Protein AF-A0A433VAZ6-F1 (afdb_monomer)

Structure (mmCIF, N/CA/C/O backbone):
data_AF-A0A433VAZ6-F1
#
_entry.id   AF-A0A433VAZ6-F1
#
loop_
_atom_site.group_PDB
_atom_site.id
_atom_site.type_symbol
_atom_site.label_atom_id
_atom_site.label_alt_id
_atom_site.label_comp_id
_atom_site.label_asym_id
_atom_site.label_entity_id
_atom_site.label_seq_id
_atom_site.pdbx_PDB_ins_code
_atom_site.Cartn_x
_atom_site.Cartn_y
_atom_site.Cartn_z
_atom_site.occupancy
_atom_site.B_iso_or_equiv
_atom_site.auth_seq_id
_atom_site.auth_comp_id
_atom_site.auth_asym_id
_atom_site.auth_atom_id
_atom_site.pdbx_PDB_model_num
ATOM 1 N N . MET A 1 1 ? 106.228 1.391 -18.235 1.00 42.47 1 MET A N 1
ATOM 2 C CA . MET A 1 1 ? 105.050 1.203 -19.113 1.00 42.47 1 MET A CA 1
ATOM 3 C C . MET A 1 1 ? 103.930 0.567 -18.303 1.00 42.47 1 MET A C 1
ATOM 5 O O . MET A 1 1 ? 104.196 -0.314 -17.501 1.00 42.47 1 MET A O 1
ATOM 9 N N . LYS A 1 2 ? 102.714 1.105 -18.438 1.00 40.31 2 LYS A N 1
ATOM 10 C CA . LYS A 1 2 ? 101.503 0.774 -17.668 1.00 40.31 2 LYS A CA 1
ATOM 11 C C . LYS A 1 2 ? 100.957 -0.609 -18.073 1.00 40.31 2 LYS A C 1
ATOM 13 O O . LYS A 1 2 ? 100.867 -0.855 -19.271 1.00 40.31 2 LYS A O 1
ATOM 18 N N . LYS A 1 3 ? 100.437 -1.406 -17.131 1.00 40.06 3 LYS A N 1
ATOM 19 C CA . LYS A 1 3 ? 98.977 -1.513 -16.905 1.00 40.06 3 LYS A CA 1
ATOM 20 C C . LYS A 1 3 ? 98.613 -2.460 -15.753 1.00 40.06 3 LYS A C 1
ATOM 22 O O . LYS A 1 3 ? 99.062 -3.596 -15.677 1.00 40.06 3 LYS A O 1
ATOM 27 N N . LEU A 1 4 ? 97.773 -1.902 -14.886 1.00 38.72 4 LEU A N 1
ATOM 28 C CA . LEU A 1 4 ? 97.090 -2.489 -13.744 1.00 38.72 4 LEU A CA 1
ATOM 29 C C . LEU A 1 4 ? 96.007 -3.501 -14.165 1.00 38.72 4 LEU A C 1
ATOM 31 O O . LEU A 1 4 ? 95.264 -3.275 -15.116 1.00 38.72 4 LEU A O 1
ATOM 35 N N . THR A 1 5 ? 95.966 -4.583 -13.388 1.00 48.66 5 THR A N 1
ATOM 36 C CA . THR A 1 5 ? 94.832 -5.330 -12.810 1.00 48.66 5 THR A CA 1
ATOM 37 C C . THR A 1 5 ? 93.455 -5.380 -13.491 1.00 48.66 5 THR A C 1
ATOM 39 O O . THR A 1 5 ? 92.752 -4.382 -13.589 1.00 48.66 5 THR A O 1
ATOM 42 N N . HIS A 1 6 ? 93.052 -6.637 -13.718 1.00 42.81 6 HIS A N 1
ATOM 43 C CA . HIS A 1 6 ? 91.795 -7.304 -13.342 1.00 42.81 6 HIS A CA 1
ATOM 44 C C . HIS A 1 6 ? 90.451 -6.825 -13.912 1.00 42.81 6 HIS A C 1
ATOM 46 O O . HIS A 1 6 ? 90.074 -5.661 -13.938 1.00 42.81 6 HIS A O 1
ATOM 52 N N . ASN A 1 7 ? 89.724 -7.841 -14.367 1.00 37.34 7 ASN A N 1
ATOM 53 C CA . ASN A 1 7 ? 88.545 -7.808 -15.204 1.00 37.34 7 ASN A CA 1
ATOM 54 C C . ASN A 1 7 ? 87.268 -7.909 -14.348 1.00 37.34 7 ASN A C 1
ATOM 56 O O . ASN A 1 7 ? 87.215 -8.707 -13.417 1.00 37.34 7 ASN A O 1
ATOM 60 N N . LYS A 1 8 ? 86.236 -7.187 -14.799 1.00 45.38 8 LYS A N 1
ATOM 61 C CA . LYS A 1 8 ? 84.786 -7.371 -14.580 1.00 45.38 8 LYS A CA 1
ATOM 62 C C . LYS A 1 8 ? 84.165 -7.052 -13.206 1.00 45.38 8 LYS A C 1
ATOM 64 O O . LYS A 1 8 ? 84.030 -7.897 -12.335 1.00 45.38 8 LYS A O 1
ATOM 69 N N . HIS A 1 9 ? 83.610 -5.836 -13.136 1.00 36.75 9 HIS A N 1
ATOM 70 C CA . HIS A 1 9 ? 82.158 -5.572 -13.112 1.00 36.75 9 HIS A CA 1
ATOM 71 C C . HIS A 1 9 ? 81.256 -6.619 -12.424 1.00 36.75 9 HIS A C 1
ATOM 73 O O . HIS A 1 9 ? 80.883 -7.611 -13.044 1.00 36.75 9 HIS A O 1
ATOM 79 N N . ARG A 1 10 ? 80.729 -6.296 -11.239 1.00 39.00 10 ARG A N 1
ATOM 80 C CA . ARG A 1 10 ? 79.403 -5.664 -11.044 1.00 39.00 10 ARG A CA 1
ATOM 81 C C . ARG A 1 10 ? 79.092 -5.635 -9.549 1.00 39.00 10 ARG A C 1
ATOM 83 O O . ARG A 1 10 ? 79.088 -6.659 -8.877 1.00 39.00 10 ARG A O 1
ATOM 90 N N . GLU A 1 11 ? 78.885 -4.420 -9.067 1.00 38.28 11 GLU A N 1
ATOM 91 C CA . GLU A 1 11 ? 78.626 -4.074 -7.678 1.00 38.28 11 GLU A CA 1
ATOM 92 C C . GLU A 1 11 ? 77.226 -4.504 -7.235 1.00 38.28 11 GLU A C 1
ATOM 94 O O . GLU A 1 11 ? 76.322 -4.717 -8.047 1.00 38.28 11 GLU A O 1
ATOM 99 N N . GLY A 1 12 ? 77.104 -4.664 -5.919 1.00 37.12 12 GLY A N 1
ATOM 100 C CA . GLY A 1 12 ? 75.970 -5.239 -5.218 1.00 37.12 12 GLY A CA 1
ATOM 101 C C . GLY A 1 12 ? 74.636 -4.576 -5.539 1.00 37.12 12 GLY A C 1
ATOM 102 O O . GLY A 1 12 ? 74.484 -3.357 -5.514 1.00 37.12 12 GLY A O 1
ATOM 103 N N . ALA A 1 13 ? 73.640 -5.425 -5.768 1.00 41.03 13 ALA A N 1
ATOM 104 C CA . ALA A 1 13 ? 72.244 -5.041 -5.701 1.00 41.03 13 ALA A CA 1
ATOM 105 C C . ALA A 1 13 ? 71.916 -4.563 -4.271 1.00 41.03 13 ALA A C 1
ATOM 107 O O . ALA A 1 13 ? 72.177 -5.302 -3.317 1.00 41.03 13 ALA A O 1
ATOM 108 N N . PRO A 1 14 ? 71.313 -3.378 -4.077 1.00 39.69 14 PRO A N 1
ATOM 109 C CA . PRO A 1 14 ? 70.748 -3.031 -2.788 1.00 39.69 14 PRO A CA 1
ATOM 110 C C . PRO A 1 14 ? 69.461 -3.842 -2.617 1.00 39.69 14 PRO A C 1
ATOM 112 O O . PRO A 1 14 ? 68.425 -3.524 -3.198 1.00 39.69 14 PRO A O 1
ATOM 115 N N . THR A 1 15 ? 69.509 -4.907 -1.816 1.00 41.16 15 THR A N 1
ATOM 116 C CA . THR A 1 15 ? 68.298 -5.557 -1.306 1.00 41.16 15 THR A CA 1
ATOM 117 C C . THR A 1 15 ? 67.648 -4.616 -0.297 1.00 41.16 15 THR A C 1
ATOM 119 O O . THR A 1 15 ? 67.862 -4.715 0.912 1.00 41.16 15 THR A O 1
ATOM 122 N N . THR A 1 16 ? 66.870 -3.656 -0.788 1.00 38.69 16 THR A N 1
ATOM 123 C CA . THR A 1 16 ? 65.942 -2.904 0.047 1.00 38.69 16 THR A CA 1
ATOM 124 C C . THR A 1 16 ? 64.847 -3.868 0.492 1.00 38.69 16 THR A C 1
ATOM 126 O O . THR A 1 16 ? 63.952 -4.245 -0.262 1.00 38.69 16 THR A O 1
ATOM 129 N N . ASN A 1 17 ? 64.938 -4.303 1.749 1.00 36.12 17 ASN A N 1
ATOM 130 C CA . ASN A 1 17 ? 63.843 -4.945 2.464 1.00 36.12 17 ASN A CA 1
ATOM 131 C C . ASN A 1 17 ? 62.697 -3.929 2.592 1.00 36.12 17 ASN A C 1
ATOM 133 O O . ASN A 1 17 ? 62.561 -3.228 3.595 1.00 36.12 17 ASN A O 1
ATOM 137 N N . LEU A 1 18 ? 61.871 -3.819 1.550 1.00 36.22 18 LEU A N 1
ATOM 138 C CA . LEU A 1 18 ? 60.605 -3.112 1.616 1.00 36.22 18 LEU A CA 1
ATOM 139 C C . LEU A 1 1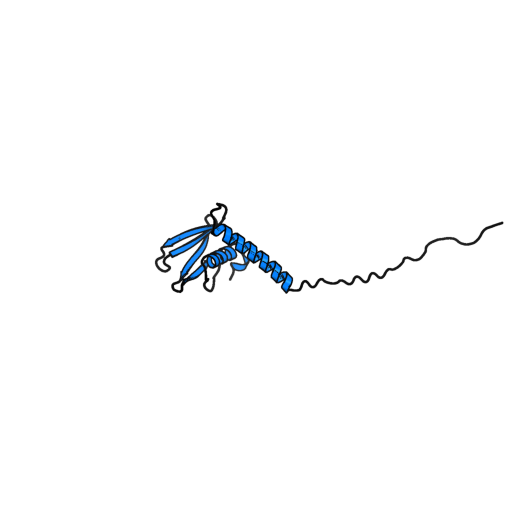8 ? 59.664 -3.987 2.444 1.00 36.22 18 LEU A C 1
ATOM 141 O O . LEU A 1 18 ? 58.963 -4.858 1.927 1.00 36.22 18 LEU A O 1
ATOM 145 N N . LYS A 1 19 ? 59.675 -3.774 3.761 1.00 39.75 19 LYS A N 1
ATOM 146 C CA . LYS A 1 19 ? 58.667 -4.299 4.678 1.00 39.75 19 LYS A CA 1
ATOM 147 C C . LYS A 1 19 ? 57.326 -3.706 4.234 1.00 39.75 19 LYS A C 1
ATOM 149 O O . LYS A 1 19 ? 56.934 -2.634 4.691 1.00 39.75 19 LYS A O 1
ATOM 154 N N . ARG A 1 20 ? 56.636 -4.365 3.292 1.00 39.16 20 ARG A N 1
ATOM 155 C CA . ARG A 1 20 ? 55.235 -4.087 2.964 1.00 39.16 20 ARG A CA 1
ATOM 156 C C . ARG A 1 20 ? 54.428 -4.439 4.205 1.00 39.16 20 ARG A C 1
ATOM 158 O O . ARG A 1 20 ? 53.943 -5.554 4.370 1.00 39.16 20 ARG A O 1
ATOM 165 N N . SER A 1 21 ? 54.330 -3.468 5.108 1.00 34.75 21 SER A N 1
ATOM 166 C CA . SER A 1 21 ? 53.260 -3.405 6.084 1.00 34.75 21 SER A CA 1
ATOM 167 C C . SER A 1 21 ? 51.974 -3.346 5.278 1.00 34.75 21 SER A C 1
ATOM 169 O O . SER A 1 21 ? 51.583 -2.296 4.766 1.00 34.75 21 SER A O 1
ATOM 171 N N . SER A 1 22 ? 51.355 -4.509 5.095 1.00 39.97 22 SER A N 1
ATOM 172 C CA . SER A 1 22 ? 49.977 -4.606 4.650 1.00 39.97 22 SER A CA 1
ATOM 173 C C . SER A 1 22 ? 49.133 -4.043 5.783 1.00 39.97 22 SER A C 1
ATOM 175 O O . SER A 1 22 ? 48.609 -4.775 6.620 1.00 39.97 22 SER A O 1
ATOM 177 N N . LYS A 1 23 ? 49.054 -2.711 5.857 1.00 35.91 23 LYS A N 1
ATOM 178 C CA . LYS A 1 23 ? 48.067 -2.018 6.671 1.00 35.91 23 LYS A CA 1
ATOM 179 C C . LYS A 1 23 ? 46.743 -2.272 5.965 1.00 35.91 23 LYS A C 1
ATOM 181 O O . LYS A 1 23 ? 46.299 -1.474 5.144 1.00 35.91 23 LYS A O 1
ATOM 186 N N . SER A 1 24 ? 46.177 -3.450 6.229 1.00 40.62 24 SER A N 1
ATOM 187 C CA . SER A 1 24 ? 44.777 -3.735 5.972 1.00 40.62 24 SER A CA 1
ATOM 188 C C . SER A 1 24 ? 44.026 -2.556 6.566 1.00 40.62 24 SER A C 1
ATOM 190 O O . SER A 1 24 ? 44.073 -2.325 7.781 1.00 40.62 24 SER A O 1
ATOM 192 N N . LYS A 1 25 ? 43.464 -1.713 5.698 1.00 46.69 25 LYS A N 1
ATOM 193 C CA . LYS A 1 25 ? 42.558 -0.667 6.137 1.00 46.69 25 LYS A CA 1
ATOM 194 C C . LYS A 1 25 ? 41.357 -1.433 6.665 1.00 46.69 25 LYS A C 1
ATOM 196 O O . LYS A 1 25 ? 40.486 -1.826 5.900 1.00 46.69 25 LYS A O 1
ATOM 201 N N . ASN A 1 26 ? 41.376 -1.699 7.968 1.00 45.00 26 ASN A N 1
ATOM 202 C CA . ASN A 1 26 ? 40.203 -2.040 8.750 1.00 45.00 26 ASN A CA 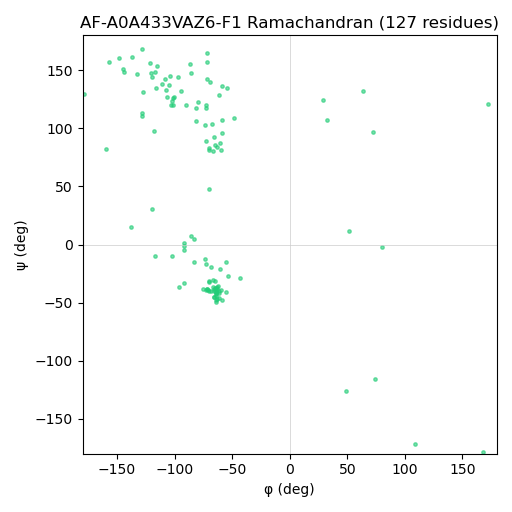1
ATOM 203 C C . ASN A 1 26 ? 39.259 -0.845 8.614 1.00 45.00 26 ASN A C 1
ATOM 205 O O . ASN A 1 26 ? 39.251 0.053 9.455 1.00 45.00 26 ASN A O 1
ATOM 209 N N . ILE A 1 27 ? 38.526 -0.801 7.501 1.00 46.38 27 ILE A N 1
ATOM 210 C CA . ILE A 1 27 ? 37.300 -0.031 7.397 1.00 46.38 27 ILE A CA 1
ATOM 211 C C . ILE A 1 27 ? 36.441 -0.631 8.498 1.00 46.38 27 ILE A C 1
ATOM 213 O O . ILE A 1 27 ? 36.087 -1.813 8.463 1.00 46.38 27 ILE A O 1
ATOM 217 N N . LYS A 1 28 ? 36.263 0.132 9.577 1.00 45.28 28 LYS A N 1
ATOM 218 C CA . LYS A 1 28 ? 35.525 -0.342 10.740 1.00 45.28 28 LYS A CA 1
ATOM 219 C C . LYS A 1 28 ? 34.130 -0.681 10.225 1.00 45.28 28 LYS A C 1
ATOM 221 O O . LYS A 1 28 ? 33.567 0.109 9.479 1.00 45.28 28 LYS A O 1
ATOM 226 N N . LYS A 1 29 ? 33.552 -1.820 10.628 1.00 45.44 29 LYS A N 1
ATOM 227 C CA . LYS A 1 29 ? 32.185 -2.240 10.238 1.00 45.44 29 LYS A CA 1
ATOM 228 C C . LYS A 1 29 ? 31.146 -1.103 10.300 1.00 45.44 29 LYS A C 1
ATOM 230 O O . LYS A 1 29 ? 30.194 -1.117 9.533 1.00 45.44 29 LYS A O 1
ATOM 235 N N . LYS A 1 30 ? 31.349 -0.119 11.185 1.00 38.06 30 LYS A N 1
ATOM 236 C CA . LYS A 1 30 ? 30.536 1.098 11.304 1.00 38.06 30 LYS A CA 1
ATOM 237 C C . LYS A 1 30 ? 30.569 1.994 10.059 1.00 38.06 30 LYS A C 1
ATOM 239 O O . LYS A 1 30 ? 29.527 2.500 9.686 1.00 38.06 30 LYS A O 1
ATOM 244 N N . ASP A 1 31 ? 31.707 2.146 9.389 1.00 41.22 31 ASP A N 1
ATOM 245 C CA . ASP A 1 31 ? 31.842 3.043 8.234 1.00 41.22 31 ASP A CA 1
ATOM 246 C C . ASP A 1 31 ? 31.180 2.435 6.988 1.00 41.22 31 ASP A C 1
ATOM 248 O O . ASP A 1 31 ? 30.486 3.125 6.249 1.00 41.22 31 ASP A O 1
ATOM 252 N N . THR A 1 32 ? 31.296 1.115 6.797 1.00 45.00 32 THR A N 1
ATOM 253 C CA . THR A 1 32 ? 30.539 0.385 5.763 1.00 45.00 32 THR A CA 1
ATOM 254 C C . THR A 1 32 ? 29.033 0.437 6.029 1.00 45.00 32 THR A C 1
ATOM 256 O O . THR A 1 32 ? 28.253 0.612 5.098 1.00 45.00 32 THR A O 1
ATOM 259 N N . TYR A 1 33 ? 28.627 0.323 7.297 1.00 40.56 33 TYR A N 1
ATOM 260 C CA . TYR A 1 33 ? 27.228 0.419 7.714 1.00 40.56 33 TYR A CA 1
ATOM 261 C C . TYR A 1 33 ? 26.643 1.812 7.445 1.00 40.56 33 TYR A C 1
ATOM 263 O O . TYR A 1 33 ? 25.537 1.918 6.932 1.00 40.56 33 TYR A O 1
ATOM 271 N N . ILE A 1 34 ? 27.406 2.877 7.708 1.00 45.56 34 ILE A N 1
ATOM 272 C CA . ILE A 1 34 ? 26.971 4.262 7.472 1.00 45.56 34 ILE A CA 1
ATOM 273 C C . ILE A 1 34 ? 26.833 4.559 5.971 1.00 45.56 34 ILE A C 1
ATOM 275 O O . ILE A 1 34 ? 25.861 5.191 5.571 1.00 45.56 34 ILE A O 1
ATOM 279 N N . MET A 1 35 ? 27.753 4.067 5.131 1.00 41.88 35 MET A N 1
ATOM 280 C CA . MET A 1 35 ? 27.664 4.248 3.673 1.00 41.88 35 MET A CA 1
ATOM 281 C C . MET A 1 35 ? 26.524 3.434 3.041 1.00 41.88 35 MET A C 1
ATOM 283 O O . MET A 1 35 ? 25.948 3.861 2.049 1.00 41.88 35 MET A O 1
ATOM 287 N N . ALA A 1 36 ? 26.184 2.267 3.597 1.00 47.56 36 ALA A N 1
ATOM 288 C CA . ALA A 1 36 ? 25.021 1.494 3.159 1.00 47.56 36 ALA A CA 1
ATOM 289 C C . ALA A 1 36 ? 23.704 2.152 3.601 1.00 47.56 36 ALA A C 1
ATOM 291 O O . ALA A 1 36 ? 22.753 2.197 2.825 1.00 47.56 36 ALA A O 1
ATOM 292 N N . GLN A 1 37 ? 23.669 2.708 4.817 1.00 41.03 37 GLN A N 1
ATOM 293 C CA . GLN A 1 37 ? 22.507 3.419 5.342 1.00 41.03 37 GLN A CA 1
ATOM 294 C C . GLN A 1 37 ? 22.209 4.686 4.530 1.00 41.03 37 GLN A C 1
ATOM 296 O O . GLN A 1 37 ? 21.073 4.880 4.126 1.00 41.03 37 GLN A O 1
ATOM 301 N N . SER A 1 38 ? 23.223 5.487 4.186 1.00 51.12 38 SER A N 1
ATOM 302 C CA . SER A 1 38 ? 23.021 6.712 3.399 1.00 51.12 38 SER A CA 1
ATOM 303 C C . SER A 1 38 ? 22.552 6.455 1.963 1.00 51.12 38 SER A C 1
ATOM 305 O O . SER A 1 38 ? 21.821 7.267 1.403 1.00 51.12 38 SER A O 1
ATOM 307 N N . VAL A 1 39 ? 22.935 5.323 1.361 1.00 51.25 39 VAL A N 1
ATOM 308 C CA . VAL A 1 39 ? 22.436 4.908 0.039 1.00 51.25 39 VAL A CA 1
ATOM 309 C C . VAL A 1 39 ? 20.973 4.473 0.118 1.00 51.25 39 VAL A C 1
ATOM 311 O O . VAL A 1 39 ? 20.196 4.808 -0.773 1.00 51.25 39 VAL A O 1
ATOM 314 N N . ILE A 1 40 ? 20.587 3.765 1.184 1.00 51.09 40 ILE A N 1
ATOM 315 C CA . ILE A 1 40 ? 19.192 3.380 1.432 1.00 51.09 40 ILE A CA 1
ATOM 316 C C . ILE A 1 40 ? 18.341 4.626 1.688 1.00 51.09 40 ILE A C 1
ATOM 318 O O . ILE A 1 40 ? 17.289 4.760 1.075 1.00 51.09 40 ILE A O 1
ATOM 322 N N . ASP A 1 41 ? 18.823 5.562 2.505 1.00 49.97 41 ASP A N 1
ATOM 323 C CA . ASP A 1 41 ? 18.122 6.809 2.827 1.00 49.97 41 ASP A CA 1
ATOM 324 C C . ASP A 1 41 ? 17.965 7.707 1.579 1.00 49.97 41 ASP A C 1
ATOM 326 O O . ASP A 1 41 ? 16.904 8.275 1.353 1.00 49.97 41 ASP A O 1
ATOM 330 N N . ALA A 1 42 ? 18.962 7.763 0.687 1.00 52.84 42 ALA A N 1
ATOM 331 C CA . ALA A 1 42 ? 18.860 8.519 -0.566 1.00 52.84 42 ALA A CA 1
ATOM 332 C C . ALA A 1 42 ? 17.921 7.864 -1.601 1.00 52.84 42 ALA A C 1
ATOM 334 O O . ALA A 1 42 ? 17.181 8.560 -2.305 1.00 52.84 42 ALA A O 1
ATOM 335 N N . GLN A 1 43 ? 17.924 6.528 -1.706 1.00 53.22 43 GLN A N 1
ATOM 336 C CA . GLN A 1 43 ? 16.943 5.802 -2.527 1.00 53.22 43 GLN A CA 1
ATOM 337 C C . GLN A 1 43 ? 15.525 5.987 -1.973 1.00 53.22 43 GLN A C 1
ATOM 339 O O . GLN A 1 43 ? 14.578 6.164 -2.737 1.00 53.22 43 GLN A O 1
ATOM 344 N N . PHE A 1 44 ? 15.397 6.012 -0.648 1.00 58.50 44 PHE A N 1
ATOM 345 C CA . PHE A 1 44 ? 14.161 6.273 0.076 1.00 58.50 44 PHE A CA 1
ATOM 346 C C . PHE A 1 44 ? 13.638 7.692 -0.184 1.00 58.50 44 PHE A C 1
ATOM 348 O O . PHE A 1 44 ? 12.490 7.844 -0.595 1.00 58.50 44 PHE A O 1
ATOM 355 N N . ASP A 1 45 ? 14.480 8.718 -0.062 1.00 52.94 45 ASP A N 1
ATOM 356 C CA . ASP A 1 45 ? 14.107 10.110 -0.343 1.00 52.94 45 ASP A CA 1
ATOM 357 C C . ASP A 1 45 ? 13.711 10.313 -1.812 1.00 52.94 45 ASP A C 1
ATOM 359 O O . ASP A 1 45 ? 12.773 11.053 -2.113 1.00 52.94 45 ASP A O 1
ATOM 363 N N . THR A 1 46 ? 14.367 9.606 -2.736 1.00 55.62 46 THR A N 1
ATOM 364 C CA . THR A 1 46 ? 14.016 9.634 -4.164 1.00 55.62 46 THR A CA 1
ATOM 365 C C . THR A 1 46 ? 12.636 9.016 -4.411 1.00 55.62 46 THR A C 1
ATOM 367 O O . THR A 1 46 ? 11.811 9.617 -5.098 1.00 55.62 46 THR A O 1
ATOM 370 N N . LEU A 1 47 ? 12.344 7.861 -3.801 1.00 54.81 47 LEU A N 1
ATOM 371 C CA . LEU A 1 47 ? 11.033 7.205 -3.890 1.00 54.81 47 LEU A CA 1
ATOM 372 C C . LEU A 1 47 ? 9.908 8.081 -3.312 1.00 54.81 47 LEU A C 1
ATOM 374 O O . LEU A 1 47 ? 8.832 8.169 -3.902 1.00 54.81 47 LEU A O 1
ATOM 378 N N . ILE A 1 48 ? 10.162 8.777 -2.198 1.00 56.91 48 ILE A N 1
ATOM 379 C CA . ILE A 1 48 ? 9.206 9.714 -1.586 1.00 56.91 48 ILE A CA 1
ATOM 380 C C . ILE A 1 48 ? 9.010 10.978 -2.432 1.00 56.91 48 ILE A C 1
ATOM 382 O O . ILE A 1 48 ? 7.883 11.450 -2.585 1.00 56.91 48 ILE A O 1
ATOM 386 N N . THR A 1 49 ? 10.079 11.515 -3.019 1.00 52.75 49 THR A N 1
ATOM 387 C CA . THR A 1 49 ? 10.010 12.725 -3.852 1.00 52.75 49 THR A CA 1
ATOM 388 C C . THR A 1 49 ? 9.195 12.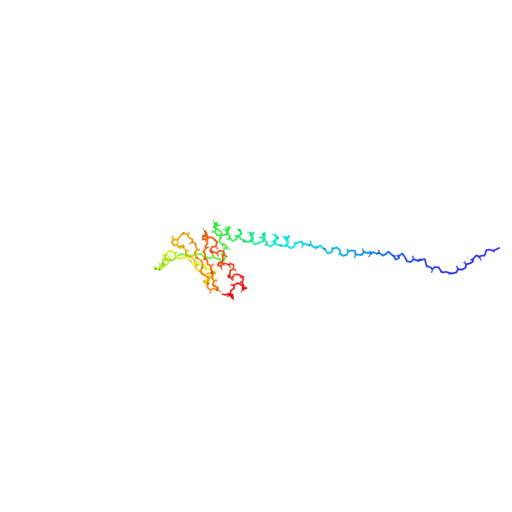487 -5.126 1.00 52.75 49 THR A C 1
ATOM 390 O O . THR A 1 49 ? 8.401 13.343 -5.511 1.00 52.75 49 THR A O 1
ATOM 393 N N . CYS A 1 50 ? 9.315 11.309 -5.749 1.00 49.88 50 CYS A N 1
ATOM 394 C CA . CYS A 1 50 ? 8.478 10.927 -6.890 1.00 49.88 50 CYS A CA 1
ATOM 395 C C . CYS A 1 50 ? 6.988 10.787 -6.518 1.00 49.88 50 CYS A C 1
ATOM 397 O O . CYS A 1 50 ? 6.130 11.086 -7.345 1.00 49.88 50 CYS A O 1
ATOM 399 N N . TYR A 1 51 ? 6.678 10.383 -5.280 1.00 55.25 51 TYR A N 1
ATOM 400 C CA . TYR A 1 51 ? 5.306 10.241 -4.777 1.00 55.25 51 TYR A CA 1
ATOM 401 C C . TYR A 1 51 ? 4.610 11.593 -4.528 1.00 55.25 51 TYR A C 1
ATOM 403 O O . TYR A 1 51 ? 3.426 11.738 -4.820 1.00 55.25 51 TYR A O 1
ATOM 411 N N . GLN A 1 52 ? 5.326 12.603 -4.019 1.00 52.47 52 GLN A N 1
ATOM 412 C CA . GLN A 1 52 ? 4.722 13.865 -3.553 1.00 52.47 52 GLN A CA 1
ATOM 413 C C . GLN A 1 52 ? 4.642 14.984 -4.611 1.00 52.47 52 GLN A C 1
ATOM 415 O O . GLN A 1 52 ? 4.167 16.076 -4.300 1.00 52.47 52 GLN A O 1
ATOM 420 N N . GLY A 1 53 ? 5.079 14.755 -5.856 1.00 44.97 53 GLY A N 1
ATOM 421 C CA . GLY A 1 53 ? 5.175 15.836 -6.841 1.00 44.97 53 GLY A CA 1
ATOM 422 C C . GLY A 1 53 ? 5.204 15.402 -8.303 1.00 44.97 53 GLY A C 1
ATOM 423 O O . GLY A 1 53 ? 6.267 15.379 -8.910 1.00 44.97 53 GLY A O 1
ATOM 424 N N . GLY A 1 54 ? 4.022 15.141 -8.874 1.00 44.22 54 GLY A N 1
ATOM 425 C CA . GLY A 1 54 ? 3.597 15.568 -10.222 1.00 44.22 54 GLY A CA 1
ATOM 426 C C . GLY A 1 54 ? 4.469 15.292 -11.456 1.00 44.22 54 GLY A C 1
ATOM 427 O O . GLY A 1 54 ? 4.171 15.851 -12.507 1.00 44.22 54 GLY A O 1
ATOM 428 N N . ASN A 1 55 ? 5.514 14.469 -11.383 1.00 46.16 55 ASN A N 1
ATOM 429 C CA . ASN A 1 55 ? 6.308 14.078 -12.545 1.00 46.16 55 ASN A CA 1
ATOM 430 C C . ASN A 1 55 ? 5.932 12.663 -12.989 1.00 46.16 55 ASN A C 1
ATOM 432 O O . ASN A 1 55 ? 6.066 11.693 -12.246 1.00 46.16 55 ASN A O 1
ATOM 436 N N . ALA A 1 56 ? 5.463 12.577 -14.232 1.00 45.62 56 ALA A N 1
ATOM 437 C CA . ALA A 1 56 ? 4.929 11.402 -14.913 1.00 45.62 56 ALA A CA 1
ATOM 438 C C . ALA A 1 56 ? 5.987 10.323 -15.249 1.00 45.62 56 ALA A C 1
ATOM 440 O O . ALA A 1 56 ? 6.049 9.844 -16.378 1.00 45.62 56 ALA A O 1
ATOM 441 N N . SER A 1 57 ? 6.843 9.946 -14.296 1.00 51.94 57 SER A N 1
ATOM 442 C CA . SER A 1 57 ? 7.842 8.881 -14.484 1.00 51.94 57 SER A CA 1
ATOM 443 C C . SER A 1 57 ? 7.990 7.939 -13.287 1.00 51.94 57 SER A C 1
ATOM 445 O O . SER A 1 57 ? 8.994 7.234 -13.185 1.00 51.94 57 SER A O 1
ATOM 447 N N . SER A 1 58 ? 7.040 7.948 -12.350 1.00 61.94 58 SER A N 1
ATOM 448 C CA . SER A 1 58 ? 6.945 6.866 -11.374 1.00 61.94 58 SER A CA 1
ATOM 449 C C . SER A 1 58 ? 6.412 5.634 -12.103 1.00 61.94 58 SER A C 1
ATOM 451 O O . SER A 1 58 ? 5.281 5.652 -12.574 1.00 61.94 58 SER A O 1
ATOM 453 N N . ASP A 1 59 ? 7.203 4.560 -12.165 1.00 83.31 59 ASP A N 1
ATOM 454 C CA . ASP A 1 59 ? 6.749 3.224 -12.599 1.00 83.31 59 ASP A CA 1
ATOM 455 C C . ASP A 1 59 ? 5.546 2.717 -11.773 1.00 83.31 59 ASP A C 1
ATOM 457 O O . ASP A 1 59 ? 4.905 1.733 -12.148 1.00 83.31 59 ASP A O 1
ATOM 461 N N . TYR A 1 60 ? 5.278 3.363 -10.634 1.00 85.88 60 TYR A N 1
ATOM 462 C CA . TYR A 1 60 ? 4.250 3.003 -9.678 1.00 85.88 60 TYR A CA 1
ATOM 463 C C . TYR A 1 60 ? 3.041 3.924 -9.751 1.00 85.88 60 TYR A C 1
ATOM 465 O O . TYR A 1 60 ? 3.180 5.150 -9.773 1.00 85.88 60 TYR A O 1
ATOM 473 N N . GLU A 1 61 ? 1.866 3.314 -9.675 1.00 90.62 61 GLU A N 1
ATOM 474 C CA . GLU A 1 61 ? 0.571 3.983 -9.633 1.00 90.62 61 GLU A CA 1
ATOM 475 C C . GLU A 1 61 ? -0.155 3.6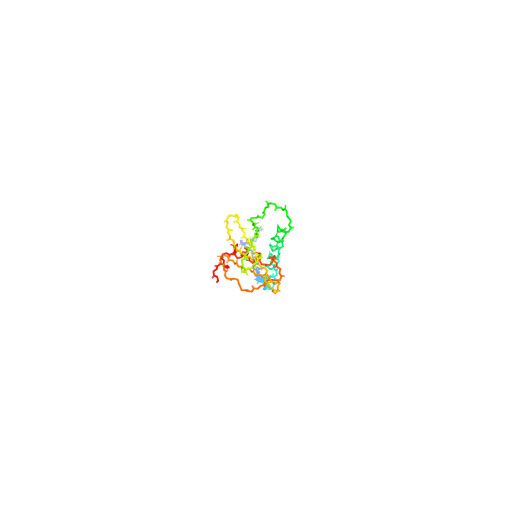07 -8.340 1.00 90.62 61 GLU A C 1
ATOM 477 O O . GLU A 1 61 ? 0.004 2.498 -7.820 1.00 90.62 61 GLU A O 1
ATOM 482 N N . ILE A 1 62 ? -0.952 4.533 -7.807 1.00 92.44 62 ILE A N 1
ATOM 483 C CA . ILE A 1 62 ? -1.779 4.295 -6.624 1.00 92.44 62 ILE A CA 1
ATOM 484 C C . ILE A 1 62 ? -3.207 4.690 -6.944 1.00 92.44 62 ILE A C 1
ATOM 486 O O . ILE A 1 62 ? -3.464 5.789 -7.434 1.00 92.44 62 ILE A O 1
ATOM 490 N N . ASP A 1 63 ? -4.135 3.803 -6.619 1.00 93.69 63 ASP A N 1
ATOM 491 C CA . ASP A 1 63 ? -5.558 4.104 -6.639 1.00 93.69 63 ASP A CA 1
ATOM 492 C C . ASP A 1 63 ? -6.209 3.722 -5.303 1.00 93.69 63 ASP A C 1
ATOM 494 O O . ASP A 1 63 ? -5.595 3.069 -4.455 1.00 93.69 63 ASP A O 1
ATOM 498 N N . GLY A 1 64 ? -7.447 4.175 -5.109 1.00 94.50 64 GLY A N 1
ATOM 499 C CA . GLY A 1 64 ? -8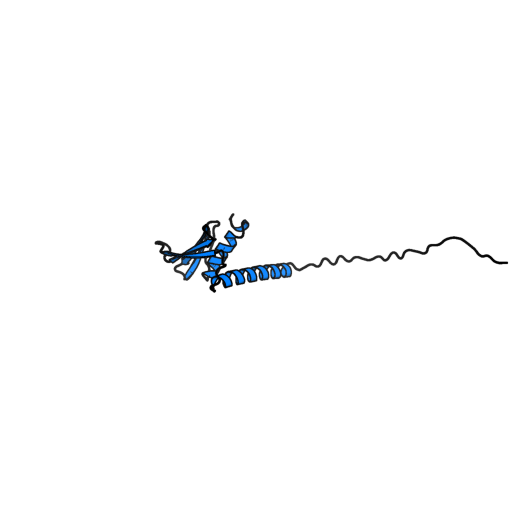.258 3.864 -3.938 1.00 94.50 64 GLY A CA 1
ATOM 500 C C . GLY A 1 64 ? -9.551 3.151 -4.324 1.00 94.50 64 GLY A C 1
ATOM 501 O O . GLY A 1 64 ? -10.175 3.470 -5.337 1.00 94.50 64 GLY A O 1
ATOM 502 N N . VAL A 1 65 ? -9.980 2.214 -3.484 1.00 95.31 65 VAL A N 1
ATOM 503 C CA . VAL A 1 65 ? -11.260 1.510 -3.575 1.00 95.31 65 VAL A CA 1
ATOM 504 C C . VAL A 1 65 ? -11.934 1.489 -2.203 1.00 95.31 65 VAL A C 1
ATOM 506 O O . VAL A 1 65 ? -11.275 1.450 -1.164 1.00 95.31 65 VAL A O 1
ATOM 509 N N . LYS A 1 66 ? -13.269 1.543 -2.191 1.00 95.81 66 LYS A N 1
ATOM 510 C CA . LYS A 1 66 ? -14.051 1.328 -0.972 1.00 95.81 66 LYS A CA 1
ATOM 511 C C . LYS A 1 66 ? -14.196 -0.171 -0.736 1.00 95.81 66 LYS A C 1
ATOM 513 O O . LYS A 1 66 ? -14.792 -0.865 -1.554 1.00 95.81 66 LYS A O 1
ATOM 518 N N . ASP A 1 67 ? -13.658 -0.631 0.381 1.00 95.06 67 ASP A N 1
ATOM 519 C CA . ASP A 1 67 ? -13.725 -2.004 0.855 1.00 95.06 67 ASP A CA 1
ATOM 520 C C . ASP A 1 67 ? -14.669 -2.099 2.066 1.00 95.06 67 ASP A C 1
ATOM 522 O O . ASP A 1 67 ? -14.732 -1.182 2.889 1.00 95.06 67 ASP A O 1
ATOM 526 N N . ALA A 1 68 ? -15.438 -3.186 2.157 1.00 93.62 68 ALA A N 1
ATOM 527 C CA . ALA A 1 68 ? -16.445 -3.357 3.204 1.00 93.62 68 ALA A CA 1
ATOM 528 C C . ALA A 1 68 ? -15.829 -3.583 4.595 1.00 93.62 68 ALA A C 1
ATOM 530 O O . ALA A 1 68 ? -16.408 -3.141 5.588 1.00 93.62 68 ALA A O 1
ATOM 531 N N . ASP A 1 69 ? -14.663 -4.227 4.656 1.00 90.88 69 ASP A N 1
ATOM 532 C CA . ASP A 1 69 ? -13.983 -4.581 5.901 1.00 90.88 69 ASP A CA 1
ATOM 533 C C . ASP A 1 69 ? -12.923 -3.534 6.273 1.00 90.88 69 ASP A C 1
ATOM 535 O O . ASP A 1 69 ? -12.742 -3.212 7.450 1.00 90.88 69 ASP A O 1
ATOM 539 N N . PHE A 1 70 ? -12.235 -2.975 5.271 1.00 88.94 70 PHE A N 1
ATOM 540 C CA . PHE A 1 70 ? -11.103 -2.062 5.474 1.00 88.94 70 PHE A CA 1
ATOM 541 C C . PHE A 1 70 ? -11.429 -0.577 5.265 1.00 88.94 70 PHE A C 1
ATOM 543 O O . PHE A 1 70 ? -10.615 0.281 5.608 1.00 88.94 70 PHE A O 1
ATOM 550 N N . GLY A 1 71 ? -12.604 -0.235 4.731 1.00 92.19 71 GLY A N 1
ATOM 551 C CA . GLY A 1 71 ? -12.972 1.151 4.447 1.00 92.19 71 GLY A CA 1
ATOM 552 C C . GLY A 1 71 ? -12.243 1.702 3.220 1.00 92.19 71 GLY A C 1
ATOM 553 O O . GLY A 1 71 ? -12.498 1.266 2.102 1.00 92.19 71 GLY A O 1
ATOM 554 N N . GLU A 1 72 ? -11.385 2.711 3.390 1.00 95.31 72 GLU A N 1
ATOM 555 C CA . GLU A 1 72 ? -10.535 3.189 2.288 1.00 95.31 72 GLU A CA 1
ATOM 556 C C . GLU A 1 72 ? -9.308 2.293 2.145 1.00 95.31 72 GLU A C 1
ATOM 558 O O . GLU A 1 72 ? -8.385 2.333 2.960 1.00 95.31 72 GLU A O 1
ATOM 563 N N . LEU A 1 73 ? -9.318 1.479 1.089 1.00 97.12 73 LEU A N 1
ATOM 564 C CA . LEU A 1 73 ? -8.225 0.595 0.727 1.00 97.12 73 LEU A CA 1
ATOM 565 C C . LEU A 1 73 ? -7.513 1.159 -0.497 1.00 97.12 73 LEU A C 1
ATOM 567 O O . LEU A 1 73 ? -8.133 1.402 -1.531 1.00 97.12 73 LEU A O 1
ATOM 571 N N . TYR A 1 74 ? -6.203 1.323 -0.401 1.00 97.25 74 TYR A N 1
ATOM 572 C CA . TYR A 1 74 ? -5.380 1.782 -1.507 1.00 97.25 74 TYR A CA 1
ATOM 573 C C . TYR A 1 74 ? -4.604 0.618 -2.105 1.00 97.25 74 TYR A C 1
ATOM 575 O O . TYR A 1 74 ? -4.177 -0.293 -1.391 1.00 97.25 74 TYR A O 1
ATOM 583 N N . ARG A 1 75 ? -4.410 0.646 -3.421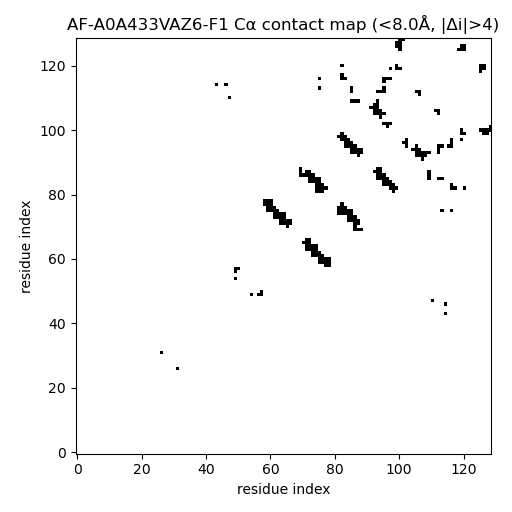 1.00 97.12 75 ARG A N 1
ATOM 584 C CA . ARG A 1 75 ? -3.660 -0.366 -4.170 1.00 97.12 75 ARG A CA 1
ATOM 585 C C . ARG A 1 75 ? -2.432 0.278 -4.783 1.00 97.12 75 ARG A C 1
ATOM 587 O O . ARG A 1 75 ? -2.533 1.350 -5.367 1.00 97.12 75 ARG A O 1
ATOM 594 N N . VAL A 1 76 ? -1.290 -0.389 -4.656 1.00 95.12 76 VAL A N 1
ATOM 595 C CA . VAL A 1 76 ? -0.038 0.003 -5.309 1.00 95.12 76 VAL A CA 1
ATOM 596 C C . VAL A 1 76 ? 0.176 -0.899 -6.513 1.00 95.12 76 VAL A C 1
ATOM 598 O O . VAL A 1 76 ? 0.238 -2.125 -6.384 1.00 95.12 76 VAL A O 1
ATOM 601 N N . TRP A 1 77 ? 0.324 -0.283 -7.673 1.00 94.31 77 TRP A N 1
ATOM 602 C CA . TRP A 1 77 ? 0.522 -0.938 -8.955 1.00 94.31 77 TRP A CA 1
ATOM 603 C C . TRP A 1 77 ? 1.896 -0.599 -9.517 1.00 94.31 77 TRP A C 1
ATOM 605 O O . TRP A 1 77 ? 2.434 0.466 -9.232 1.00 94.31 77 TRP A O 1
ATOM 615 N N . ARG A 1 78 ? 2.442 -1.490 -10.343 1.00 91.62 78 ARG A N 1
ATOM 616 C CA . ARG A 1 78 ? 3.525 -1.185 -11.285 1.00 91.62 78 ARG A CA 1
ATOM 617 C C . ARG A 1 78 ? 3.101 -1.661 -12.660 1.00 91.62 78 ARG A C 1
ATOM 619 O O . ARG A 1 78 ? 2.977 -2.869 -12.880 1.00 91.62 78 ARG A O 1
ATOM 626 N N . SER A 1 79 ? 2.835 -0.722 -13.564 1.00 88.12 79 SER A N 1
ATOM 627 C CA . SER A 1 79 ? 2.100 -1.017 -14.800 1.00 88.12 79 SER A CA 1
ATOM 628 C C . SER A 1 79 ? 0.816 -1.813 -14.474 1.00 88.12 79 SER A C 1
ATOM 630 O O . SER A 1 79 ? 0.056 -1.424 -13.596 1.00 88.12 79 SER A O 1
ATOM 632 N N . TYR A 1 80 ? 0.589 -2.973 -15.097 1.00 89.00 80 TYR A N 1
ATOM 633 C CA . TYR A 1 80 ? -0.595 -3.812 -14.860 1.00 89.00 80 TYR A CA 1
ATOM 634 C C . TYR A 1 80 ? -0.460 -4.795 -13.681 1.00 89.00 80 TYR A C 1
ATOM 636 O O . TYR A 1 80 ? -1.315 -5.662 -13.498 1.00 89.00 80 TYR A O 1
ATOM 644 N N . CYS A 1 81 ? 0.617 -4.707 -12.895 1.00 93.56 81 CYS A N 1
ATOM 645 C CA . CYS A 1 81 ? 0.901 -5.640 -11.808 1.00 93.56 81 CYS A CA 1
ATOM 646 C C . CYS A 1 81 ? 0.523 -5.041 -10.450 1.00 93.56 81 CYS A C 1
ATOM 648 O O . CYS A 1 81 ? 1.104 -4.039 -10.035 1.00 93.56 81 CYS A O 1
ATOM 650 N N . LEU A 1 82 ? -0.392 -5.692 -9.723 1.00 96.00 82 LEU A N 1
ATOM 651 C CA . LEU A 1 82 ? -0.691 -5.342 -8.332 1.00 96.00 82 LEU A CA 1
ATOM 652 C C . LEU A 1 82 ? 0.460 -5.785 -7.421 1.00 96.00 82 LEU A C 1
ATOM 654 O O . LEU A 1 82 ? 0.772 -6.974 -7.309 1.00 96.00 82 LEU A O 1
ATOM 658 N N . ILE A 1 83 ? 1.063 -4.825 -6.733 1.00 95.12 83 ILE A N 1
ATOM 659 C CA . ILE A 1 83 ? 2.183 -5.058 -5.816 1.00 95.12 83 ILE A CA 1
ATOM 660 C C . ILE A 1 83 ? 1.698 -5.296 -4.389 1.00 95.12 83 ILE A C 1
ATOM 662 O O . ILE A 1 83 ? 2.295 -6.067 -3.630 1.00 95.12 83 ILE A O 1
ATOM 666 N N . GLY A 1 84 ? 0.606 -4.642 -4.017 1.00 96.88 84 GLY A N 1
ATOM 667 C CA . GLY A 1 84 ? 0.016 -4.789 -2.703 1.00 96.88 84 GLY A CA 1
ATOM 668 C C . GLY A 1 84 ? -1.036 -3.739 -2.418 1.00 96.88 84 GLY A C 1
ATOM 669 O O . GLY A 1 84 ? -1.341 -2.887 -3.253 1.00 96.88 84 GLY A O 1
ATOM 670 N N . THR A 1 85 ? -1.571 -3.816 -1.214 1.00 97.50 85 THR A N 1
ATOM 671 C CA . THR A 1 85 ? -2.558 -2.889 -0.681 1.00 97.50 85 THR A CA 1
ATOM 672 C C . THR A 1 85 ? -2.042 -2.231 0.584 1.00 97.50 85 THR A C 1
ATOM 674 O O . THR A 1 85 ? -1.180 -2.764 1.288 1.00 97.50 85 THR A O 1
ATOM 677 N N . PHE A 1 86 ? -2.582 -1.061 0.895 1.00 97.06 86 PHE A N 1
ATOM 678 C CA . PHE A 1 86 ? -2.405 -0.441 2.194 1.00 97.06 86 PHE A CA 1
ATOM 679 C C . PHE A 1 86 ? -3.675 0.294 2.614 1.00 97.06 86 PHE A C 1
ATOM 681 O O . PHE A 1 86 ? -4.433 0.776 1.777 1.00 97.06 86 PHE A O 1
ATOM 688 N N . TYR A 1 87 ? -3.926 0.350 3.916 1.00 97.19 87 TYR A N 1
ATOM 689 C CA . TYR A 1 87 ? -5.088 1.027 4.492 1.00 97.19 87 TYR A CA 1
ATOM 690 C C . TYR A 1 87 ? -4.739 1.599 5.861 1.00 97.19 87 TYR A C 1
ATOM 692 O O . TYR A 1 87 ? -3.770 1.171 6.502 1.00 97.19 87 TYR A O 1
ATOM 700 N N . GLN A 1 88 ? -5.530 2.565 6.318 1.00 97.25 88 GLN A N 1
ATOM 701 C CA . GLN A 1 88 ? -5.405 3.096 7.667 1.00 97.25 88 GLN A CA 1
ATOM 702 C C . GLN A 1 88 ? -6.291 2.288 8.621 1.00 97.25 88 GLN A C 1
ATOM 704 O O . GLN A 1 88 ? -7.505 2.210 8.457 1.00 97.25 88 GLN A O 1
ATOM 709 N N . ALA A 1 89 ? -5.678 1.669 9.626 1.00 95.81 89 ALA A N 1
ATOM 710 C CA . ALA A 1 89 ? -6.388 0.990 10.697 1.00 95.81 89 ALA A CA 1
ATOM 711 C C . ALA A 1 89 ? -7.061 1.997 11.646 1.00 95.81 89 ALA A C 1
ATOM 713 O O . ALA A 1 89 ? -6.717 3.179 11.688 1.00 95.81 89 ALA A O 1
ATOM 714 N N . LEU A 1 90 ? -7.994 1.506 12.468 1.00 94.62 90 LEU A N 1
ATOM 715 C CA . LEU A 1 90 ? -8.758 2.326 13.420 1.00 94.62 90 LEU A CA 1
ATOM 716 C C . LEU A 1 90 ? -7.888 3.033 14.473 1.00 94.62 90 LEU A C 1
ATOM 718 O O . LEU A 1 90 ? -8.320 4.020 15.061 1.00 94.62 90 LEU A O 1
ATOM 722 N N . ASP A 1 91 ? -6.667 2.547 14.714 1.00 95.56 91 ASP A N 1
ATOM 723 C CA . ASP A 1 91 ? -5.692 3.184 15.607 1.00 95.56 91 ASP A CA 1
ATOM 724 C C . ASP A 1 91 ? -4.896 4.319 14.928 1.00 95.56 91 ASP A C 1
ATOM 726 O O . ASP A 1 91 ? -3.972 4.877 15.522 1.00 95.56 91 ASP A O 1
ATOM 730 N N . GLY A 1 92 ? -5.237 4.653 13.680 1.00 95.25 92 GLY A N 1
ATOM 731 C CA . GLY A 1 92 ? -4.590 5.682 12.873 1.00 95.25 92 GLY A CA 1
ATOM 732 C C . GLY A 1 92 ? -3.284 5.238 12.213 1.00 95.25 92 GLY A C 1
ATOM 733 O O . GLY A 1 92 ? -2.690 6.028 11.474 1.00 95.25 92 GLY A O 1
ATOM 734 N N . LYS A 1 93 ? -2.823 4.000 12.442 1.00 96.88 93 LYS A N 1
ATOM 735 C CA . LYS A 1 93 ? -1.617 3.461 11.802 1.00 96.88 93 LYS A CA 1
ATOM 736 C C . LYS A 1 93 ? -1.943 2.833 10.457 1.00 96.88 93 LYS A C 1
ATOM 738 O O . LYS A 1 93 ? -3.044 2.361 10.208 1.00 96.88 93 LYS A O 1
ATOM 743 N N . TRP A 1 94 ? -0.941 2.778 9.598 1.00 97.50 94 TRP A N 1
ATOM 744 C CA . TRP A 1 94 ? -1.052 2.236 8.254 1.00 97.50 94 TRP A CA 1
ATOM 745 C C . TRP A 1 94 ? -0.640 0.772 8.224 1.00 97.50 94 TRP A C 1
ATOM 747 O O . TRP A 1 94 ? 0.412 0.409 8.744 1.00 97.50 94 TRP A O 1
ATOM 757 N N . VAL A 1 95 ? -1.450 -0.074 7.608 1.00 96.88 95 VAL A N 1
ATOM 758 C CA . VAL A 1 95 ? -1.152 -1.493 7.406 1.00 96.88 95 VAL A CA 1
ATOM 759 C C . VAL A 1 95 ? -0.826 -1.696 5.935 1.00 96.88 95 VAL A C 1
ATOM 761 O O . VAL A 1 95 ? -1.553 -1.199 5.083 1.00 96.88 95 VAL A O 1
ATOM 764 N N . ALA A 1 96 ? 0.263 -2.408 5.644 1.00 96.56 96 ALA A N 1
ATOM 765 C CA . ALA A 1 96 ? 0.649 -2.785 4.287 1.00 96.56 96 ALA A CA 1
ATOM 766 C C . ALA A 1 96 ? 0.501 -4.295 4.104 1.00 96.56 96 ALA A C 1
ATOM 768 O O . ALA A 1 96 ? 0.903 -5.069 4.974 1.00 96.56 96 ALA A O 1
ATOM 769 N N . GLN A 1 97 ? -0.022 -4.713 2.959 1.00 97.00 97 GLN A N 1
ATOM 770 C CA . GLN A 1 97 ? -0.163 -6.112 2.576 1.00 97.00 97 GLN A CA 1
ATOM 771 C C . GLN A 1 97 ? 0.449 -6.293 1.187 1.00 97.00 97 GLN A C 1
ATOM 773 O O . GLN A 1 97 ? -0.038 -5.740 0.204 1.00 97.00 97 GLN A O 1
ATOM 778 N N . SER A 1 98 ? 1.552 -7.036 1.098 1.00 95.50 98 SER A N 1
ATOM 779 C CA . SER A 1 98 ? 2.199 -7.319 -0.186 1.00 95.50 98 SER A CA 1
ATOM 780 C C . SER A 1 98 ? 1.561 -8.533 -0.854 1.00 95.50 98 SER A C 1
ATOM 782 O O . SER A 1 98 ? 1.175 -9.485 -0.181 1.00 95.50 98 SER A O 1
ATOM 784 N N . THR A 1 99 ? 1.525 -8.542 -2.188 1.00 96.00 99 THR A N 1
ATOM 785 C CA . THR A 1 99 ? 1.173 -9.743 -2.961 1.00 96.00 99 THR A CA 1
ATOM 786 C C . THR A 1 99 ? 2.283 -10.798 -2.960 1.00 96.00 99 THR A C 1
ATOM 788 O O . THR A 1 99 ? 2.038 -11.933 -3.364 1.00 96.00 99 THR A O 1
ATOM 791 N N . LYS A 1 100 ? 3.499 -10.447 -2.512 1.00 92.12 100 LYS A N 1
ATOM 792 C CA . LYS A 1 100 ? 4.690 -11.307 -2.583 1.00 92.12 100 LYS A CA 1
ATOM 793 C C . LYS A 1 100 ? 5.289 -11.695 -1.231 1.00 92.12 100 LYS A C 1
ATOM 795 O O . LYS A 1 100 ? 6.180 -12.528 -1.219 1.00 92.12 100 LYS A O 1
ATOM 800 N N . ALA A 1 101 ? 4.863 -11.107 -0.113 1.00 90.88 101 ALA A N 1
ATOM 801 C CA . ALA A 1 101 ? 5.397 -11.461 1.205 1.00 90.88 101 ALA A CA 1
ATOM 802 C C . ALA A 1 101 ? 4.438 -11.113 2.344 1.00 90.88 101 ALA A C 1
ATOM 804 O O . ALA A 1 101 ? 3.630 -10.186 2.244 1.00 90.88 101 ALA A O 1
ATOM 805 N N . THR A 1 102 ? 4.597 -11.803 3.475 1.00 92.75 102 THR A N 1
ATOM 806 C CA . THR A 1 102 ? 3.901 -11.428 4.709 1.00 92.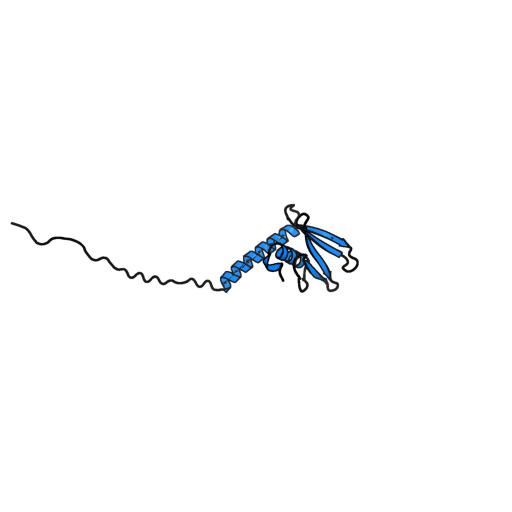75 102 THR A CA 1
ATOM 807 C C . THR A 1 102 ? 4.615 -10.261 5.383 1.00 92.75 102 THR A C 1
ATOM 809 O O . THR A 1 102 ? 5.778 -10.364 5.770 1.00 92.75 102 THR A O 1
ATOM 812 N N . ILE A 1 103 ? 3.896 -9.162 5.604 1.00 91.88 103 ILE A N 1
ATOM 813 C CA . ILE A 1 103 ? 4.387 -8.013 6.370 1.00 91.88 103 ILE A CA 1
ATOM 814 C C . ILE A 1 103 ? 3.797 -8.086 7.776 1.00 91.88 103 ILE A C 1
ATOM 816 O O . ILE A 1 103 ? 2.585 -8.198 7.948 1.00 91.88 103 ILE A O 1
ATOM 820 N N . LYS A 1 104 ? 4.653 -8.020 8.799 1.00 88.38 104 LYS A N 1
ATOM 821 C CA . LYS A 1 104 ? 4.220 -7.958 10.199 1.00 88.38 104 LYS A CA 1
ATOM 822 C C . LYS A 1 104 ? 4.322 -6.524 10.711 1.00 88.38 104 LYS A C 1
ATOM 824 O O . LYS A 1 104 ? 5.402 -5.942 10.687 1.00 88.38 104 LYS A O 1
ATOM 829 N N . GLY A 1 105 ? 3.220 -6.001 11.243 1.00 88.75 105 GLY A N 1
ATOM 830 C CA . GLY A 1 105 ? 3.172 -4.708 11.928 1.00 88.75 105 GLY A CA 1
ATOM 831 C C . GLY A 1 105 ? 2.437 -3.616 11.155 1.00 88.75 105 GLY A C 1
ATOM 832 O O . GLY A 1 105 ? 1.782 -3.870 10.148 1.00 88.75 105 GLY A O 1
ATOM 833 N N . SER A 1 106 ? 2.532 -2.396 11.678 1.00 95.00 106 SER A N 1
ATOM 834 C CA . SER A 1 106 ? 1.909 -1.199 11.118 1.00 95.00 106 SER A CA 1
ATOM 835 C C . SER A 1 106 ? 2.868 -0.010 11.144 1.00 95.00 106 SER A C 1
ATOM 837 O O . SER A 1 106 ? 3.872 0.001 11.862 1.00 95.00 106 SER A O 1
ATOM 839 N N . PHE A 1 107 ? 2.567 0.997 10.332 1.00 93.00 107 PHE A N 1
ATOM 840 C CA . PHE A 1 107 ? 3.425 2.131 10.034 1.00 93.00 107 PHE A CA 1
ATOM 841 C C . PHE A 1 107 ? 2.791 3.437 10.505 1.00 93.00 107 PHE A C 1
ATOM 843 O O . PHE A 1 107 ? 1.577 3.610 10.493 1.00 93.00 107 PHE A O 1
ATOM 850 N N . SER A 1 108 ? 3.626 4.393 10.902 1.00 94.56 108 SER A N 1
ATOM 851 C CA . SER A 1 108 ? 3.159 5.703 11.369 1.00 94.56 108 SER A CA 1
ATOM 852 C C . SER A 1 108 ? 2.638 6.607 10.245 1.00 94.56 108 SER A C 1
ATOM 854 O O . SER A 1 108 ? 2.005 7.613 10.531 1.00 94.56 108 SER A O 1
ATOM 856 N N . THR A 1 109 ? 2.964 6.305 8.985 1.00 91.38 109 THR A N 1
ATOM 857 C CA . THR A 1 109 ? 2.607 7.113 7.811 1.00 91.38 109 THR A CA 1
ATOM 858 C C . THR A 1 109 ? 2.321 6.212 6.613 1.00 91.38 109 THR A C 1
ATOM 860 O O . THR A 1 109 ? 2.924 5.141 6.492 1.00 91.38 109 THR A O 1
ATOM 863 N N . GLU A 1 110 ? 1.458 6.670 5.706 1.00 92.69 110 GLU A N 1
ATOM 864 C CA . GLU A 1 110 ? 1.159 5.992 4.436 1.00 92.69 110 GLU A CA 1
ATOM 865 C C . GLU A 1 110 ? 2.425 5.737 3.617 1.00 92.69 110 GLU A C 1
ATOM 867 O O . GLU A 1 110 ? 2.631 4.645 3.096 1.00 92.69 110 GLU A O 1
ATOM 872 N N . SER A 1 111 ? 3.342 6.707 3.584 1.00 89.75 111 SER A N 1
ATOM 873 C CA . SER A 1 111 ? 4.530 6.626 2.742 1.00 89.75 111 SER A CA 1
ATOM 874 C C . SER A 1 111 ? 5.422 5.460 3.160 1.00 89.75 111 SER A C 1
ATOM 876 O O . SER A 1 111 ? 5.957 4.758 2.310 1.00 89.75 111 SER A O 1
ATOM 878 N N . LYS A 1 112 ? 5.522 5.179 4.467 1.00 88.44 112 LYS A N 1
ATOM 879 C CA . LYS A 1 112 ? 6.260 4.013 4.977 1.00 88.44 112 LYS A CA 1
ATOM 880 C C . LYS A 1 112 ? 5.603 2.691 4.572 1.00 88.44 112 LYS A C 1
ATOM 882 O O . LYS A 1 112 ? 6.324 1.743 4.278 1.00 88.44 112 LYS A O 1
ATOM 887 N N . ALA A 1 113 ? 4.271 2.630 4.538 1.00 94.00 113 ALA A N 1
ATOM 888 C CA . ALA A 1 113 ? 3.549 1.454 4.058 1.00 94.00 113 ALA A CA 1
ATOM 889 C C . ALA A 1 113 ? 3.837 1.207 2.567 1.00 94.00 113 ALA A C 1
ATOM 891 O O . ALA A 1 113 ? 4.233 0.103 2.196 1.00 94.00 113 ALA A O 1
ATOM 892 N N . ILE A 1 114 ? 3.748 2.252 1.737 1.00 92.19 114 ILE A N 1
ATOM 893 C CA . ILE A 1 114 ? 4.057 2.197 0.298 1.00 92.19 114 ILE A CA 1
ATOM 894 C C . ILE A 1 114 ? 5.506 1.752 0.060 1.00 92.19 114 ILE A C 1
ATOM 896 O O . ILE A 1 114 ? 5.760 0.845 -0.728 1.00 92.19 114 ILE A O 1
ATOM 900 N N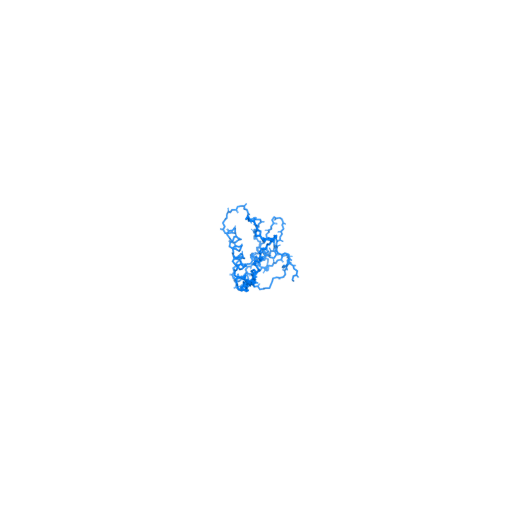 . LEU A 1 115 ? 6.463 2.344 0.774 1.00 89.31 115 LEU A N 1
ATOM 901 C CA . LEU A 1 115 ? 7.885 2.029 0.626 1.00 89.31 115 LEU A CA 1
ATOM 902 C C . LEU A 1 115 ? 8.202 0.565 0.914 1.00 89.31 115 LEU A C 1
ATOM 904 O O . LEU A 1 115 ? 9.010 -0.029 0.207 1.00 89.31 115 LEU A O 1
ATOM 908 N N . VAL A 1 116 ? 7.567 -0.033 1.924 1.00 91.06 116 VAL A N 1
ATOM 909 C CA . VAL A 1 116 ? 7.759 -1.460 2.212 1.00 91.06 116 VAL A CA 1
ATOM 910 C C . VAL A 1 116 ? 7.207 -2.328 1.080 1.00 91.06 116 VAL A C 1
ATOM 912 O O . VAL A 1 116 ? 7.865 -3.293 0.694 1.00 91.06 116 VAL A O 1
ATOM 915 N N . LEU A 1 117 ? 6.056 -1.970 0.500 1.00 92.81 117 LEU A N 1
ATOM 916 C CA . LEU A 1 117 ? 5.495 -2.678 -0.657 1.00 92.81 117 LEU A CA 1
ATOM 917 C C . LEU A 1 117 ? 6.438 -2.623 -1.865 1.00 92.81 117 LEU A C 1
ATOM 919 O O . LEU A 1 117 ? 6.723 -3.656 -2.473 1.00 92.81 117 LEU A O 1
ATOM 923 N N . VAL A 1 118 ? 6.974 -1.438 -2.166 1.00 91.00 118 VAL A N 1
ATOM 924 C CA . VAL A 1 118 ? 7.953 -1.230 -3.242 1.00 91.00 118 VAL A CA 1
ATOM 925 C C . VAL A 1 118 ? 9.246 -2.004 -2.967 1.00 91.00 118 VAL A C 1
ATOM 927 O O . VAL A 1 118 ? 9.726 -2.730 -3.834 1.00 91.00 118 VAL A O 1
ATOM 930 N N . ALA A 1 119 ? 9.788 -1.926 -1.749 1.00 87.38 119 ALA A N 1
ATOM 931 C CA . ALA A 1 119 ? 11.029 -2.607 -1.385 1.00 87.38 119 ALA A CA 1
ATOM 932 C C . ALA A 1 119 ? 10.920 -4.135 -1.510 1.00 87.38 119 ALA A C 1
ATOM 934 O O . ALA A 1 119 ? 11.832 -4.775 -2.030 1.00 87.38 119 ALA A O 1
ATOM 935 N N . ILE A 1 120 ? 9.800 -4.723 -1.075 1.00 87.75 120 ILE A N 1
ATOM 936 C CA . ILE A 1 120 ? 9.540 -6.160 -1.238 1.00 87.75 120 ILE A CA 1
ATOM 937 C C . ILE A 1 120 ? 9.428 -6.520 -2.721 1.00 87.75 120 ILE A C 1
ATOM 939 O O . ILE A 1 120 ? 9.964 -7.540 -3.154 1.00 87.75 120 ILE A O 1
ATOM 943 N N . HIS A 1 121 ? 8.763 -5.687 -3.522 1.00 89.44 121 HIS A N 1
ATOM 944 C CA . HIS A 1 121 ? 8.619 -5.935 -4.953 1.00 89.44 121 HIS A CA 1
ATOM 945 C C . HIS A 1 121 ? 9.953 -5.911 -5.711 1.00 89.44 121 HIS A C 1
ATOM 947 O O . HIS A 1 121 ? 10.188 -6.787 -6.546 1.00 89.44 121 HIS A O 1
ATOM 953 N N . GLU A 1 122 ? 10.826 -4.950 -5.403 1.00 85.50 122 GLU A N 1
ATOM 954 C CA . GLU A 1 122 ? 12.112 -4.762 -6.088 1.00 85.50 122 GLU A CA 1
ATOM 955 C C . GLU A 1 122 ? 13.228 -5.668 -5.559 1.00 85.50 122 GLU A C 1
ATOM 957 O O . GLU A 1 122 ? 14.255 -5.831 -6.217 1.00 85.50 122 GLU A O 1
ATOM 962 N N . ASN A 1 123 ? 13.045 -6.288 -4.390 1.00 83.75 123 ASN A N 1
ATOM 963 C CA . ASN A 1 123 ? 14.052 -7.150 -3.786 1.00 83.75 123 ASN A CA 1
ATOM 964 C C . ASN A 1 123 ? 13.543 -8.595 -3.647 1.00 83.75 123 ASN A C 1
ATOM 966 O O . ASN A 1 123 ? 12.883 -8.922 -2.659 1.00 83.75 123 ASN A O 1
ATOM 970 N N . PRO A 1 124 ? 13.886 -9.497 -4.590 1.00 83.62 124 PRO A N 1
ATOM 971 C CA . PRO A 1 124 ? 13.468 -10.899 -4.553 1.00 83.62 124 PRO A CA 1
ATOM 972 C C . PRO A 1 124 ? 13.803 -11.632 -3.249 1.00 83.62 124 PRO A C 1
ATOM 974 O O . PRO A 1 124 ? 13.093 -12.558 -2.874 1.00 83.62 124 PRO A O 1
ATOM 977 N N . GLN A 1 125 ? 14.844 -11.209 -2.522 1.00 83.25 125 GLN A N 1
ATOM 978 C CA . GLN A 1 125 ? 15.218 -11.821 -1.240 1.00 83.25 125 GLN A CA 1
ATOM 979 C C . GLN A 1 125 ? 14.185 -11.564 -0.132 1.00 83.25 125 GLN A C 1
ATOM 981 O O . GLN A 1 125 ? 14.162 -12.282 0.863 1.00 83.25 125 GLN A O 1
ATOM 986 N N . LEU A 1 126 ? 13.335 -10.545 -0.293 1.00 78.00 126 LEU A N 1
ATOM 987 C CA . LEU A 1 126 ? 12.268 -10.201 0.646 1.00 78.00 126 LEU A CA 1
ATOM 988 C C . LEU A 1 126 ? 10.929 -10.878 0.303 1.00 78.00 126 LEU A C 1
ATOM 990 O O . LEU A 1 126 ? 9.981 -10.746 1.069 1.00 78.00 126 LEU A O 1
ATOM 994 N N . GLN A 1 127 ? 10.840 -11.597 -0.823 1.00 80.25 127 GLN A N 1
ATOM 995 C CA . GLN A 1 127 ? 9.603 -12.215 -1.337 1.00 80.25 127 GLN A CA 1
ATOM 996 C C . GLN A 1 127 ? 9.390 -13.658 -0.852 1.00 80.25 127 GLN A C 1
ATOM 998 O O . GLN A 1 127 ? 8.413 -14.303 -1.211 1.00 80.25 127 GLN A O 1
ATOM 1003 N N . SER A 1 128 ? 10.319 -14.206 -0.070 1.00 63.28 128 SER A N 1
ATOM 1004 C CA . SER A 1 128 ? 10.322 -15.620 0.326 1.00 63.28 128 SER A CA 1
ATOM 1005 C C . SER A 1 128 ? 10.232 -15.831 1.841 1.00 63.28 128 SER A C 1
ATOM 1007 O O . SER A 1 128 ? 10.804 -16.794 2.348 1.00 63.28 128 SER A O 1
ATOM 1009 N N . ALA A 1 129 ? 9.573 -14.920 2.565 1.00 51.62 129 ALA A N 1
ATOM 1010 C CA . ALA A 1 129 ? 9.407 -14.990 4.020 1.00 51.62 129 ALA A CA 1
ATOM 1011 C C . ALA A 1 129 ? 8.002 -15.445 4.437 1.00 51.62 129 ALA A C 1
ATOM 1013 O O . ALA A 1 129 ? 7.012 -14.848 3.948 1.00 51.62 129 ALA A O 1
#

Solvent-accessible surface area (backbone atoms only — not comparable to full-atom values): 7997 Å² total; per-residue (Å²): 136,90,83,82,80,89,83,80,90,81,83,83,80,82,82,74,82,75,78,76,74,79,73,72,78,74,71,49,72,66,59,60,49,51,58,52,48,53,52,51,52,51,55,47,52,50,58,50,51,51,71,77,51,96,55,99,74,56,70,58,48,77,52,78,46,86,40,94,89,59,41,64,33,31,39,39,28,44,77,95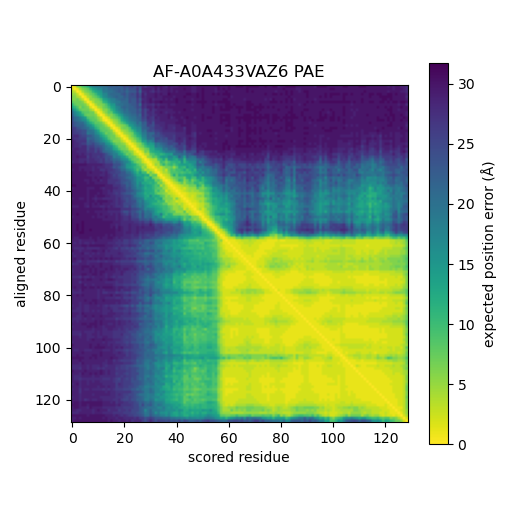,42,75,43,26,38,36,32,60,45,97,87,68,32,17,36,39,44,39,72,53,32,76,64,87,74,71,25,90,39,65,65,60,27,54,50,51,36,51,51,36,70,77,32,72,87,54,38,78,97

Secondary structure (DSSP, 8-state):
----------PPP---------------HHHHHHHHHHHHHHHHHHHHHHHHS--TT-SEEEEEEEETTTEEEEEEEETTEEEEEEEE-TTS-EEEEESSSPPPS-BSSHHHHHHHHHHHHH-GGGS--

Foldseek 3Di:
DDDDDDDDDDDDDPPPPPPPPPPPPCPDPVNVVVVVVVVVVVVLVVLVVVVPDDDPPDLKDKDWDQDPVQGTKMFIDRVPRTQWIWGQDPVRWIDTDGPQADDDDTHNDPSVNVVVSVVCVVDVVNRPD

pLDDT: mean 70.48, std 24.02, range [34.75, 97.5]

Organism: NCBI:txid232991

Nearest PDB structures (foldseek):
  2na4-assembly1_A  TM=5.590E-01  e=1.950E-01  Escherichia coli K-12
  7aht-assembly1_A  TM=4.621E-01  e=3.696E-01  Bacillus subtilis subsp. subtilis str. 168
  3dsq-assembly1_A  TM=7.405E-01  e=1.827E+00  Desulfitobacterium hafniense
  8ifj-assembly2_G  TM=5.954E-01  e=4.194E+00  methanogenic archaeon mixed culture ISO4-G1
  5nxf-assembly1_C  TM=4.732E-01  e=2.681E+00  Tequatrovirus T4

Sequence (129 aa):
MKKLTHNKHREGAPTTNLKRSSKSKNIKKKDTYIMAQSVIDAQFDTLITCYQGGNASSDYEIDGVKDADFGELYRVWRSYCLIGTFYQALDGKWVAQSTKATIKGSFSTESKAILVLVAIHENPQLQSA

Radius of gyration: 31.33 Å; Cα contacts (8 Å, |Δi|>4): 144; chains: 1; bounding box: 122×32×35 Å

Mean predicted aligned error: 16.07 Å